Protein AF-A0A0W8CPW4-F1 (afdb_monomer)

Solvent-accessible surface area (backbone atoms only — not comparable to full-atom values): 7654 Å² total; per-residue (Å²): 129,85,52,59,14,71,51,62,47,99,82,75,42,67,38,87,47,60,33,45,98,87,41,24,20,80,67,56,42,50,51,52,50,50,52,50,52,52,53,54,49,51,53,49,52,54,53,50,49,53,51,51,55,52,50,52,55,51,48,56,54,50,49,52,45,52,53,50,53,50,53,52,55,52,48,33,73,72,64,39,82,92,58,60,66,65,63,43,70,70,31,76,94,40,40,70,63,50,18,62,74,58,74,34,60,59,75,55,35,52,53,50,52,53,50,50,50,51,53,42,40,53,70,77,33,67,76,62,58,72,72,71,78,119

Mean predicted aligned error: 9.43 Å

Structure (mmCIF, N/CA/C/O backbone):
data_AF-A0A0W8CPW4-F1
#
_entry.id   AF-A0A0W8CPW4-F1
#
loop_
_atom_site.group_PDB
_atom_site.id
_atom_site.type_symbol
_atom_site.label_atom_id
_atom_site.label_alt_id
_atom_site.label_comp_id
_atom_site.label_asym_id
_atom_site.label_entity_id
_atom_site.label_seq_id
_atom_site.pdbx_PDB_ins_code
_atom_site.Cartn_x
_atom_site.Cartn_y
_atom_site.Cartn_z
_atom_site.occupancy
_atom_site.B_iso_or_equiv
_atom_site.auth_seq_id
_atom_site.auth_comp_id
_atom_site.auth_asym_id
_atom_site.auth_atom_id
_atom_site.pdbx_PDB_model_num
ATOM 1 N N . MET A 1 1 ? 36.136 -9.390 -52.234 1.00 58.03 1 MET A N 1
ATOM 2 C CA . MET A 1 1 ? 36.162 -7.963 -51.848 1.00 58.03 1 MET A CA 1
ATOM 3 C C . MET A 1 1 ? 35.695 -7.853 -50.403 1.00 58.03 1 MET A C 1
ATOM 5 O O . MET A 1 1 ? 34.614 -8.365 -50.127 1.00 58.03 1 MET A O 1
ATOM 9 N N . PRO A 1 2 ? 36.483 -7.287 -49.473 1.00 68.62 2 PRO A N 1
ATOM 10 C CA . PRO A 1 2 ? 36.013 -7.019 -48.114 1.00 68.62 2 PRO A CA 1
ATOM 11 C C . PRO A 1 2 ? 34.809 -6.070 -48.160 1.00 68.62 2 PRO A C 1
ATOM 13 O O . PRO A 1 2 ? 34.847 -5.071 -48.873 1.00 68.62 2 PRO A O 1
ATOM 16 N N . SER A 1 3 ? 33.739 -6.376 -47.427 1.00 82.38 3 SER A N 1
ATOM 17 C CA . SER A 1 3 ? 32.588 -5.475 -47.305 1.00 82.38 3 SER A CA 1
ATOM 18 C C . SER A 1 3 ? 32.970 -4.217 -46.520 1.00 82.38 3 SER A C 1
ATOM 20 O O . SER A 1 3 ? 33.707 -4.314 -45.538 1.00 82.38 3 SER A O 1
ATOM 22 N N . LEU A 1 4 ? 32.455 -3.055 -46.923 1.00 88.31 4 LEU A N 1
ATOM 23 C CA . LEU A 1 4 ? 32.646 -1.785 -46.213 1.00 88.31 4 LEU A CA 1
ATOM 24 C C . LEU A 1 4 ? 31.727 -1.680 -44.989 1.00 88.31 4 LEU A C 1
ATOM 26 O O . LEU A 1 4 ? 30.649 -2.278 -44.943 1.00 88.31 4 LEU A O 1
ATOM 30 N N . CYS A 1 5 ? 32.173 -0.930 -43.983 1.00 89.94 5 CYS A N 1
ATOM 31 C CA . CYS A 1 5 ? 31.422 -0.664 -42.760 1.00 89.94 5 CYS A CA 1
ATOM 32 C C . CYS A 1 5 ? 30.107 0.083 -43.048 1.00 89.94 5 CYS A C 1
ATOM 34 O O . CYS A 1 5 ? 30.106 1.116 -43.707 1.00 89.94 5 CYS A O 1
ATOM 36 N N . ARG A 1 6 ? 28.993 -0.391 -42.472 1.00 89.31 6 ARG A N 1
ATOM 37 C CA . ARG A 1 6 ? 27.641 0.170 -42.678 1.00 89.31 6 ARG A CA 1
ATOM 38 C C . ARG A 1 6 ? 27.378 1.516 -41.993 1.00 89.31 6 ARG A C 1
ATOM 40 O O . ARG A 1 6 ? 26.347 2.125 -42.250 1.00 89.31 6 ARG A O 1
ATOM 47 N N . ALA A 1 7 ? 28.252 1.959 -41.091 1.00 87.50 7 ALA A N 1
ATOM 48 C CA . ALA A 1 7 ? 28.072 3.231 -40.394 1.00 87.50 7 ALA A CA 1
ATOM 49 C C . ALA A 1 7 ? 28.245 4.428 -41.340 1.00 87.50 7 ALA A C 1
ATOM 51 O O . ALA A 1 7 ? 29.232 4.509 -42.075 1.00 87.50 7 ALA A O 1
ATOM 52 N N . THR A 1 8 ? 27.317 5.376 -41.259 1.00 85.62 8 THR A N 1
ATOM 53 C CA . THR A 1 8 ? 27.418 6.703 -41.869 1.00 85.62 8 THR A CA 1
ATOM 54 C C . THR A 1 8 ? 28.109 7.668 -40.913 1.00 85.62 8 THR A C 1
ATOM 56 O O . THR A 1 8 ? 27.840 7.684 -39.711 1.00 85.62 8 THR A O 1
ATOM 59 N N . THR A 1 9 ? 29.038 8.459 -41.441 1.00 77.50 9 THR A N 1
ATOM 60 C CA . THR A 1 9 ? 29.688 9.534 -40.687 1.00 77.50 9 THR A CA 1
ATOM 61 C C . THR A 1 9 ? 28.775 10.764 -40.619 1.00 77.50 9 THR A C 1
ATOM 63 O O . THR A 1 9 ? 27.730 10.809 -41.260 1.00 77.50 9 THR A O 1
ATOM 66 N N . ARG A 1 10 ? 29.175 11.795 -39.863 1.00 73.88 10 ARG A N 1
ATOM 67 C CA . ARG A 1 10 ? 28.406 13.047 -39.717 1.00 73.88 10 ARG A CA 1
ATOM 68 C C . ARG A 1 10 ? 28.142 13.797 -41.030 1.00 73.88 10 ARG A C 1
ATOM 70 O O . ARG A 1 10 ? 27.260 14.642 -41.047 1.00 73.88 10 ARG A O 1
ATOM 77 N N . ASN A 1 11 ? 28.891 13.495 -42.089 1.00 82.12 11 ASN A N 1
ATOM 78 C CA . ASN A 1 11 ? 28.730 14.105 -43.410 1.00 82.12 11 ASN A CA 1
ATOM 79 C C . ASN A 1 11 ? 27.913 13.209 -44.363 1.00 82.12 11 ASN A C 1
ATOM 81 O O . ASN A 1 11 ? 28.087 13.304 -45.574 1.00 82.12 11 ASN A O 1
ATOM 85 N N . ASP A 1 12 ? 27.124 12.270 -43.827 1.00 78.88 12 ASP A N 1
ATOM 86 C CA . ASP A 1 12 ? 26.341 11.271 -44.573 1.00 78.88 12 ASP A CA 1
ATOM 87 C C . ASP A 1 12 ? 27.161 10.379 -45.523 1.00 78.88 12 ASP A C 1
ATOM 89 O O . ASP A 1 12 ? 26.627 9.661 -46.368 1.00 78.88 12 ASP A O 1
ATOM 93 N N . THR A 1 13 ? 28.483 10.347 -45.350 1.00 83.25 13 THR A N 1
ATOM 94 C CA . THR A 1 13 ? 29.370 9.458 -46.100 1.00 83.25 13 THR A CA 1
ATOM 95 C C . THR A 1 13 ? 29.518 8.117 -45.394 1.00 83.25 13 THR A C 1
ATOM 97 O O . THR A 1 13 ? 29.639 8.042 -44.169 1.00 83.25 13 THR A O 1
ATOM 100 N N . THR A 1 14 ? 29.519 7.031 -46.169 1.00 83.31 14 THR A N 1
ATOM 101 C CA . THR A 1 14 ? 29.741 5.678 -45.639 1.00 83.31 14 THR A CA 1
ATOM 102 C C . THR A 1 14 ? 31.178 5.536 -45.139 1.00 83.31 14 THR A C 1
ATOM 104 O O . THR A 1 14 ? 32.120 6.004 -45.777 1.00 83.31 14 THR A O 1
ATOM 107 N N . CYS A 1 15 ? 31.358 4.885 -43.991 1.00 86.94 15 CYS A N 1
ATOM 108 C CA . CYS A 1 15 ? 32.676 4.628 -43.427 1.00 86.94 15 CYS A CA 1
ATOM 109 C C . CYS A 1 15 ? 33.540 3.791 -44.387 1.00 86.94 15 CYS A C 1
ATOM 111 O O . CYS A 1 15 ? 33.150 2.707 -44.816 1.00 86.94 15 CYS A O 1
ATOM 113 N N . SER A 1 16 ? 34.753 4.270 -44.667 1.00 87.56 16 SER A N 1
ATOM 114 C CA . SER A 1 16 ? 35.711 3.623 -45.572 1.00 87.56 16 SER A CA 1
ATOM 115 C C . SER A 1 16 ? 36.429 2.406 -44.972 1.00 87.56 16 SER A C 1
ATOM 117 O O . SER A 1 16 ? 37.127 1.693 -45.690 1.00 87.56 16 SER A O 1
ATOM 119 N N . ASN A 1 17 ? 36.270 2.141 -43.670 1.00 87.81 17 ASN A N 1
ATOM 120 C CA . ASN A 1 17 ? 36.916 1.006 -43.011 1.00 87.81 17 ASN A CA 1
ATOM 121 C C . ASN A 1 17 ? 36.284 -0.329 -43.429 1.00 87.81 17 ASN A C 1
ATOM 123 O O . ASN A 1 17 ? 35.072 -0.426 -43.647 1.00 87.81 17 ASN A O 1
ATOM 127 N N . SER A 1 18 ? 37.099 -1.386 -43.447 1.00 90.19 18 SER A N 1
ATOM 128 C CA . SER A 1 18 ? 36.625 -2.752 -43.665 1.00 90.19 18 SER A CA 1
ATOM 129 C C . SER A 1 18 ? 35.686 -3.197 -42.538 1.00 90.19 18 SER A C 1
ATOM 131 O O . SER A 1 18 ? 35.897 -2.910 -41.355 1.00 90.19 18 SER A O 1
ATOM 133 N N . ALA A 1 19 ? 34.611 -3.883 -42.914 1.00 89.81 19 ALA A N 1
ATOM 134 C CA . ALA A 1 19 ? 33.637 -4.410 -41.975 1.00 89.81 19 ALA A CA 1
ATOM 135 C C . ALA A 1 19 ? 34.092 -5.748 -41.389 1.00 89.81 19 ALA A C 1
ATOM 137 O O . ALA A 1 19 ? 34.648 -6.606 -42.078 1.00 89.81 19 ALA A O 1
ATOM 138 N N . LEU A 1 20 ? 33.765 -5.944 -40.117 1.00 89.38 20 LEU A N 1
ATOM 139 C CA . LEU A 1 20 ? 33.747 -7.246 -39.468 1.00 89.38 20 LEU A CA 1
ATOM 140 C C . LEU A 1 20 ? 32.499 -8.033 -39.908 1.00 89.38 20 LEU A C 1
ATOM 142 O O . LEU A 1 20 ? 31.616 -7.509 -40.591 1.00 89.38 20 LEU A O 1
ATOM 146 N N . LYS A 1 21 ? 32.365 -9.282 -39.440 1.00 87.06 21 LYS A N 1
ATOM 147 C CA . LYS A 1 21 ? 31.157 -10.105 -39.664 1.00 87.06 21 LYS A CA 1
ATOM 148 C C . LYS A 1 21 ? 29.861 -9.439 -39.176 1.00 87.06 21 LYS A C 1
ATOM 150 O O . LYS A 1 21 ? 28.795 -9.759 -39.686 1.00 87.06 21 LYS A O 1
ATOM 155 N N . SER A 1 22 ? 29.945 -8.515 -38.217 1.00 85.25 22 SER A N 1
ATOM 156 C CA . SER A 1 22 ? 28.808 -7.725 -37.727 1.00 85.25 22 SER A CA 1
ATOM 157 C C . SER A 1 22 ? 28.323 -6.652 -38.710 1.00 85.25 22 SER A C 1
ATOM 159 O O . SER A 1 22 ? 27.274 -6.053 -38.487 1.00 85.25 22 SER A O 1
ATOM 161 N N . GLY A 1 23 ? 29.058 -6.393 -39.799 1.00 87.38 23 GLY A N 1
ATOM 162 C CA . GLY A 1 23 ? 28.750 -5.337 -40.768 1.00 87.38 23 GLY A CA 1
ATOM 163 C C . GLY A 1 23 ? 29.295 -3.953 -40.391 1.00 87.38 23 GLY A C 1
ATOM 164 O O . GLY A 1 23 ? 29.113 -3.006 -41.155 1.00 87.38 23 GLY A O 1
ATOM 165 N N . TYR A 1 24 ? 30.001 -3.830 -39.264 1.00 89.94 24 TYR A N 1
ATOM 166 C CA . TYR A 1 24 ? 30.650 -2.598 -38.802 1.00 89.94 24 TYR A CA 1
ATOM 167 C C . TYR A 1 24 ? 32.167 -2.788 -38.669 1.00 89.94 24 TYR A C 1
ATOM 169 O O . TYR A 1 24 ? 32.642 -3.907 -38.479 1.00 89.94 24 TYR A O 1
ATOM 177 N N . CYS A 1 25 ? 32.950 -1.711 -38.782 1.00 92.12 25 CYS A N 1
ATOM 178 C CA . CYS A 1 25 ? 34.377 -1.750 -38.443 1.00 92.12 25 CYS A CA 1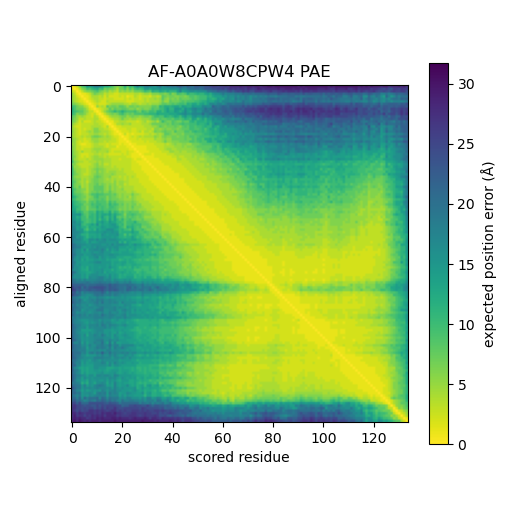
ATOM 179 C C . CYS A 1 25 ? 34.564 -1.808 -36.920 1.00 92.12 25 CYS A C 1
ATOM 181 O O . CYS A 1 25 ? 33.630 -1.535 -36.173 1.00 92.12 25 CYS A O 1
ATOM 183 N N . HIS A 1 26 ? 35.772 -2.107 -36.443 1.00 88.06 26 HIS A N 1
ATOM 184 C CA . HIS A 1 26 ? 36.044 -2.284 -35.009 1.00 88.06 26 HIS A CA 1
ATOM 185 C C . HIS A 1 26 ? 35.566 -1.111 -34.123 1.00 88.06 26 HIS A C 1
ATOM 187 O O . HIS A 1 26 ? 35.059 -1.330 -33.024 1.00 88.06 26 HIS A O 1
ATOM 193 N N . TYR A 1 27 ? 35.692 0.132 -34.598 1.00 88.12 27 TYR A N 1
ATOM 194 C CA . TYR A 1 27 ? 35.244 1.320 -33.861 1.00 88.12 27 TYR A CA 1
ATOM 195 C C . TYR A 1 27 ? 33.715 1.426 -33.810 1.00 88.12 27 TYR A C 1
ATOM 197 O O . TYR A 1 27 ? 33.137 1.501 -32.730 1.00 88.12 27 TYR A O 1
ATOM 205 N N . HIS A 1 28 ? 33.048 1.337 -34.962 1.00 90.25 28 HIS A N 1
ATOM 206 C CA . HIS A 1 28 ? 31.591 1.451 -35.027 1.00 90.25 28 HIS A CA 1
ATOM 207 C C . HIS A 1 28 ? 30.862 0.227 -34.457 1.00 90.25 28 HIS A C 1
ATOM 209 O O . HIS A 1 28 ? 29.754 0.358 -33.953 1.00 90.25 28 HIS A O 1
ATOM 215 N N . ASP A 1 29 ? 31.486 -0.953 -34.477 1.00 89.69 29 ASP A N 1
ATOM 216 C CA . ASP A 1 29 ? 30.974 -2.151 -33.805 1.00 89.69 29 ASP A CA 1
ATOM 217 C C . ASP A 1 29 ? 30.949 -1.956 -32.283 1.00 89.69 29 ASP A C 1
ATOM 219 O O . ASP A 1 29 ? 29.969 -2.302 -31.621 1.00 89.69 29 ASP A O 1
ATOM 223 N N . LYS A 1 30 ? 32.000 -1.337 -31.725 1.00 90.25 30 LYS A N 1
ATOM 224 C CA . LYS A 1 30 ? 32.040 -0.949 -30.311 1.00 90.25 30 LYS A CA 1
ATOM 225 C C . LYS A 1 30 ? 30.955 0.079 -29.994 1.00 90.25 30 LYS A C 1
ATOM 227 O O . LYS A 1 30 ? 30.256 -0.088 -28.996 1.00 90.25 30 LYS A O 1
ATOM 232 N N . ASP A 1 31 ? 30.789 1.102 -30.827 1.00 89.25 31 ASP A N 1
ATOM 233 C CA . ASP A 1 31 ? 29.776 2.141 -30.611 1.00 89.25 31 ASP A CA 1
ATOM 234 C C . ASP A 1 31 ? 28.351 1.579 -30.677 1.00 89.25 31 ASP A C 1
ATOM 236 O O . ASP A 1 31 ? 27.528 1.881 -29.809 1.00 89.25 31 ASP A O 1
ATOM 240 N N . GLU A 1 32 ? 28.065 0.701 -31.642 1.00 88.50 32 GLU A N 1
ATOM 241 C CA . GLU A 1 32 ? 26.751 0.068 -31.775 1.00 88.50 32 GLU A CA 1
ATOM 242 C C . GLU A 1 32 ? 26.465 -0.873 -30.597 1.00 88.50 32 GLU A C 1
ATOM 244 O O . GLU A 1 32 ? 25.362 -0.869 -30.045 1.00 88.50 32 GLU A O 1
ATOM 249 N N . LYS A 1 33 ? 27.479 -1.604 -30.115 1.00 91.69 33 LYS A N 1
ATOM 250 C CA . LYS A 1 33 ? 27.378 -2.383 -28.872 1.00 91.69 33 LYS A CA 1
ATOM 251 C C . LYS A 1 33 ? 27.090 -1.493 -27.669 1.00 91.69 33 LYS A C 1
ATOM 253 O O . LYS A 1 33 ? 26.188 -1.802 -26.897 1.00 91.69 33 LYS A O 1
ATOM 258 N N . VAL A 1 34 ? 27.803 -0.378 -27.506 1.00 93.44 34 VAL A N 1
ATOM 259 C CA . VAL A 1 34 ? 27.560 0.576 -26.408 1.00 93.44 34 VAL A CA 1
ATOM 260 C C . VAL A 1 34 ? 26.146 1.149 -26.487 1.00 93.44 34 VAL A C 1
ATOM 262 O O . VAL A 1 34 ? 25.467 1.246 -25.465 1.00 93.44 34 VAL A O 1
ATOM 265 N N . LYS A 1 35 ? 25.670 1.502 -27.683 1.00 92.69 35 LYS A N 1
ATOM 266 C CA . LYS A 1 35 ? 24.304 1.988 -27.911 1.00 92.69 35 LYS A CA 1
ATOM 267 C C . LYS A 1 35 ? 23.262 0.935 -27.534 1.00 92.69 35 LYS A C 1
ATOM 269 O O . LYS A 1 35 ? 22.291 1.260 -26.850 1.00 92.69 35 LYS A O 1
ATOM 274 N N . MET A 1 36 ? 23.489 -0.320 -27.919 1.00 94.31 36 MET A N 1
ATOM 275 C CA . MET A 1 36 ? 22.646 -1.451 -27.537 1.00 94.31 36 MET A CA 1
ATOM 276 C C . MET A 1 36 ? 22.631 -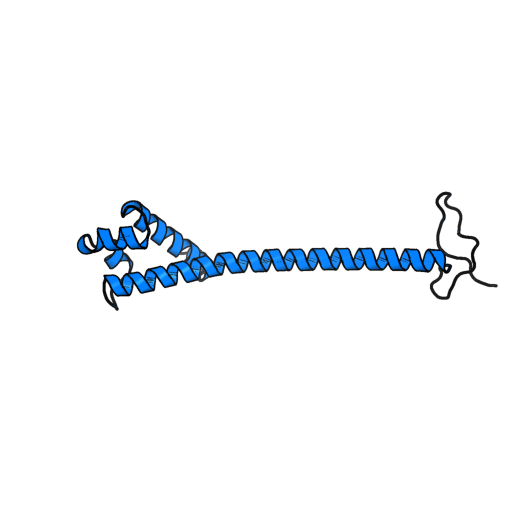1.642 -26.015 1.00 94.31 36 MET A C 1
ATOM 278 O O . MET A 1 36 ? 21.554 -1.646 -25.421 1.00 94.31 36 MET A O 1
ATOM 282 N N . TYR A 1 37 ? 23.796 -1.677 -25.359 1.00 95.62 37 TYR A N 1
ATOM 283 C CA . TYR A 1 37 ? 23.880 -1.804 -23.901 1.00 95.62 37 TYR A CA 1
ATOM 284 C C . TYR A 1 37 ? 23.177 -0.661 -23.170 1.00 95.62 37 TYR A C 1
ATOM 286 O O . TYR A 1 37 ? 22.443 -0.913 -22.220 1.00 95.62 37 TYR A O 1
ATOM 294 N N . LYS A 1 38 ? 23.340 0.588 -23.625 1.00 96.06 38 LYS A N 1
ATOM 295 C CA . LYS A 1 38 ? 22.620 1.738 -23.059 1.00 96.06 38 LYS A CA 1
ATOM 296 C C . LYS A 1 38 ? 21.107 1.564 -23.175 1.00 96.06 38 LYS A C 1
ATOM 298 O O . LYS A 1 38 ? 20.402 1.805 -22.202 1.00 96.06 38 LYS A O 1
ATOM 303 N N . LYS A 1 39 ? 20.612 1.111 -24.331 1.00 96.19 39 LYS A N 1
ATOM 304 C CA . LYS A 1 39 ? 19.182 0.857 -24.551 1.00 96.19 39 LYS A CA 1
ATOM 305 C C . LYS A 1 39 ? 18.643 -0.213 -23.601 1.00 96.19 39 LYS A C 1
ATOM 307 O O . LYS A 1 39 ? 17.593 -0.011 -22.995 1.00 96.19 39 LYS A O 1
ATOM 312 N N . GLU A 1 40 ? 19.349 -1.331 -23.457 1.00 95.56 40 GLU A N 1
ATOM 313 C CA . GLU A 1 40 ? 18.929 -2.401 -22.545 1.00 95.56 40 GLU A CA 1
ATOM 314 C C . GLU A 1 40 ? 19.022 -1.971 -21.073 1.00 95.56 40 GLU A C 1
ATOM 316 O O . GLU A 1 40 ? 18.111 -2.253 -20.295 1.00 95.56 40 GLU A O 1
ATOM 321 N N . LEU A 1 41 ? 20.046 -1.196 -20.701 1.00 96.94 41 LEU A N 1
ATOM 322 C CA . LEU A 1 41 ? 20.167 -0.620 -19.361 1.00 96.94 41 LEU A CA 1
ATOM 323 C C . LEU A 1 41 ? 19.010 0.341 -19.048 1.00 96.94 41 LEU A C 1
ATOM 325 O O . LEU A 1 41 ? 18.442 0.283 -17.960 1.00 96.94 41 LEU A O 1
ATOM 329 N N . SER A 1 42 ? 18.604 1.183 -20.004 1.00 96.06 42 SER A N 1
ATOM 330 C CA . SER A 1 42 ? 17.441 2.063 -19.840 1.00 96.06 42 SER A CA 1
ATOM 331 C C . SER A 1 42 ? 16.153 1.275 -19.586 1.00 96.06 42 SER A C 1
ATOM 333 O O . SER A 1 42 ? 15.415 1.610 -18.661 1.00 96.06 42 SER A O 1
ATOM 335 N N . LYS A 1 43 ? 15.910 0.192 -20.337 1.00 96.44 43 LYS A N 1
ATOM 336 C CA . LYS A 1 43 ? 14.752 -0.692 -20.102 1.00 96.44 43 LYS A CA 1
ATOM 337 C C . LYS A 1 43 ? 14.808 -1.358 -18.728 1.00 96.44 43 LYS A C 1
ATOM 339 O O . LYS A 1 43 ? 13.786 -1.478 -18.055 1.00 96.44 43 LYS A O 1
ATOM 344 N N . MET A 1 44 ? 15.994 -1.803 -18.308 1.00 96.38 44 MET A N 1
ATOM 345 C CA . MET A 1 44 ? 16.204 -2.388 -16.982 1.00 96.38 44 MET A CA 1
ATOM 346 C C . MET A 1 44 ? 15.890 -1.382 -15.874 1.00 96.38 44 MET A C 1
ATOM 348 O O . MET A 1 44 ? 15.157 -1.724 -14.951 1.00 96.38 44 MET A O 1
ATOM 352 N N . HIS A 1 45 ? 16.365 -0.139 -15.985 1.00 96.38 45 HIS A N 1
ATOM 353 C CA . HIS A 1 45 ? 16.049 0.918 -15.022 1.00 96.38 45 HIS A CA 1
ATOM 354 C C . HIS A 1 45 ? 14.553 1.224 -14.951 1.00 96.38 45 HIS A C 1
ATOM 356 O O . HIS A 1 45 ? 14.014 1.367 -13.856 1.00 96.38 45 HIS A O 1
ATOM 362 N N . GLU A 1 46 ? 13.866 1.293 -16.090 1.00 96.44 46 GLU A N 1
ATOM 363 C CA . GLU A 1 46 ? 12.418 1.512 -16.121 1.00 96.44 46 GLU A CA 1
ATOM 364 C C . GLU A 1 46 ? 11.657 0.360 -15.451 1.00 96.44 46 GLU A C 1
ATOM 366 O O . GLU A 1 46 ? 10.767 0.587 -14.630 1.00 96.44 46 GLU A O 1
ATOM 371 N N . ARG A 1 47 ? 12.062 -0.886 -15.724 1.00 95.75 47 ARG A N 1
ATOM 372 C CA . ARG A 1 47 ? 11.502 -2.070 -15.065 1.00 95.75 47 ARG A CA 1
ATOM 373 C C . ARG A 1 47 ? 11.731 -2.038 -13.552 1.00 95.75 47 ARG A C 1
ATOM 375 O O . ARG A 1 47 ? 10.795 -2.303 -12.804 1.00 95.75 47 ARG A O 1
ATOM 382 N N . VAL A 1 48 ? 12.945 -1.718 -13.104 1.00 96.56 48 VAL A N 1
ATOM 383 C CA . VAL A 1 48 ? 13.271 -1.614 -11.672 1.00 96.56 48 VAL A CA 1
ATOM 384 C C . VAL A 1 48 ? 12.433 -0.524 -11.009 1.00 96.56 48 VAL A C 1
ATOM 386 O O . VAL A 1 48 ? 11.826 -0.788 -9.977 1.00 96.56 48 VAL A O 1
ATOM 389 N N . ARG A 1 49 ? 12.319 0.658 -11.627 1.00 96.06 49 ARG A N 1
ATOM 390 C CA . ARG A 1 49 ? 11.475 1.750 -11.121 1.00 96.06 49 ARG A CA 1
ATOM 391 C C . ARG A 1 49 ? 10.028 1.296 -10.938 1.00 96.06 49 ARG A C 1
ATOM 393 O O . ARG A 1 49 ? 9.478 1.460 -9.860 1.00 96.06 49 ARG A O 1
ATOM 400 N N . ARG A 1 50 ? 9.456 0.626 -11.942 1.00 95.81 50 ARG A N 1
ATOM 401 C CA . ARG A 1 50 ? 8.091 0.092 -11.859 1.00 95.81 50 ARG A CA 1
ATOM 402 C C . ARG A 1 50 ? 7.908 -0.872 -10.686 1.00 95.81 50 ARG A C 1
ATOM 404 O O . ARG A 1 50 ? 6.886 -0.821 -10.012 1.00 95.81 50 ARG A O 1
ATOM 411 N N . TYR A 1 51 ? 8.867 -1.766 -10.451 1.00 95.31 51 TYR A N 1
ATOM 412 C CA . TYR A 1 51 ? 8.787 -2.692 -9.319 1.00 95.31 51 TYR A CA 1
ATOM 413 C C . TYR A 1 51 ? 8.940 -1.991 -7.970 1.00 95.31 51 TYR A C 1
ATOM 415 O O . TYR A 1 51 ? 8.270 -2.389 -7.022 1.00 95.31 51 TYR A O 1
ATOM 423 N N . ILE A 1 52 ? 9.762 -0.942 -7.889 1.00 95.88 52 ILE A N 1
ATOM 424 C CA . ILE A 1 52 ? 9.858 -0.097 -6.693 1.00 95.88 52 ILE A CA 1
ATOM 425 C C . ILE A 1 52 ? 8.508 0.567 -6.411 1.00 95.88 52 ILE A C 1
ATOM 427 O O . ILE A 1 52 ? 8.019 0.475 -5.290 1.00 95.88 52 ILE A O 1
ATOM 431 N N . ASP A 1 53 ? 7.869 1.154 -7.424 1.00 94.94 53 ASP A N 1
ATOM 432 C CA . ASP A 1 53 ? 6.566 1.809 -7.265 1.00 94.94 53 ASP A CA 1
ATOM 433 C C . ASP A 1 53 ? 5.495 0.821 -6.775 1.00 94.94 53 ASP A C 1
ATOM 435 O O . ASP A 1 53 ? 4.759 1.114 -5.835 1.00 94.94 53 ASP A O 1
ATOM 439 N N . ILE A 1 54 ? 5.455 -0.387 -7.354 1.00 94.38 54 ILE A N 1
ATOM 440 C CA . ILE A 1 54 ? 4.552 -1.464 -6.915 1.00 94.38 54 ILE A CA 1
ATOM 441 C C . ILE A 1 54 ? 4.859 -1.888 -5.473 1.00 94.38 54 ILE A C 1
ATOM 443 O O . ILE A 1 54 ? 3.942 -2.085 -4.681 1.00 94.38 54 ILE A O 1
ATOM 447 N N . SER A 1 55 ? 6.136 -2.049 -5.122 1.00 93.38 55 SER A N 1
ATOM 448 C CA . SER A 1 55 ? 6.533 -2.463 -3.774 1.00 93.38 55 SER A CA 1
ATOM 449 C C . SER A 1 55 ? 6.158 -1.416 -2.728 1.00 93.38 55 SER A C 1
ATOM 451 O O . SER A 1 55 ? 5.686 -1.781 -1.654 1.00 93.38 55 SER A O 1
ATOM 453 N N . ASN A 1 56 ? 6.340 -0.133 -3.038 1.00 93.75 56 ASN A N 1
ATOM 454 C CA . ASN A 1 56 ? 5.970 0.967 -2.151 1.00 93.75 56 ASN A CA 1
ATOM 455 C C . ASN A 1 56 ? 4.450 1.036 -1.961 1.00 93.75 56 ASN A C 1
ATOM 457 O O . ASN A 1 56 ? 3.981 1.135 -0.831 1.00 93.75 56 ASN A O 1
ATOM 461 N N . ASP A 1 57 ? 3.676 0.900 -3.042 1.00 92.06 57 ASP A N 1
ATOM 462 C CA . ASP A 1 57 ? 2.212 0.823 -2.970 1.00 92.06 57 ASP A CA 1
ATOM 463 C C . ASP A 1 57 ? 1.743 -0.356 -2.097 1.00 92.06 57 ASP A C 1
ATOM 465 O O . ASP A 1 57 ? 0.883 -0.194 -1.232 1.00 92.06 57 ASP A O 1
ATOM 469 N N . MET A 1 58 ? 2.345 -1.538 -2.254 1.00 91.06 58 MET A N 1
ATOM 470 C CA . MET A 1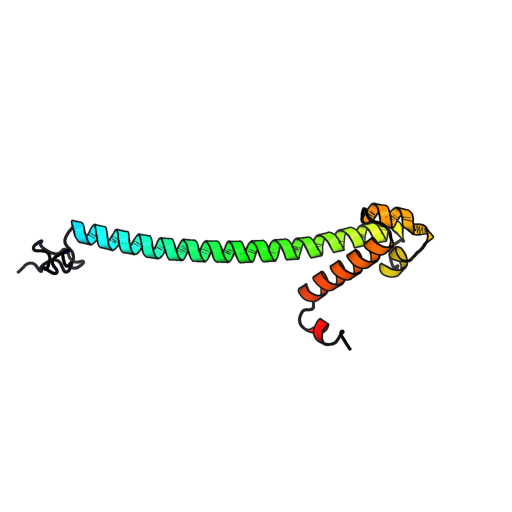 58 ? 2.027 -2.699 -1.413 1.00 91.06 58 MET A CA 1
ATOM 471 C C . MET A 1 58 ? 2.422 -2.492 0.052 1.00 91.06 58 MET A C 1
ATOM 473 O O . MET A 1 58 ? 1.692 -2.922 0.946 1.00 91.06 58 MET A O 1
ATOM 477 N N . PHE A 1 59 ? 3.550 -1.831 0.312 1.00 92.06 59 PHE A N 1
ATOM 478 C CA . PHE A 1 59 ? 4.004 -1.530 1.665 1.00 92.06 59 PHE A CA 1
ATOM 479 C C . PHE A 1 59 ? 3.030 -0.604 2.404 1.00 92.06 59 PHE A C 1
ATOM 481 O O . PHE A 1 59 ? 2.629 -0.919 3.524 1.00 92.06 59 PHE A O 1
ATOM 488 N N . GLU A 1 60 ? 2.578 0.480 1.770 1.00 89.31 60 GLU A N 1
ATOM 489 C CA . GLU A 1 60 ? 1.593 1.387 2.377 1.00 89.31 60 GLU A CA 1
ATOM 490 C C . GLU A 1 60 ? 0.264 0.673 2.669 1.00 89.31 60 GLU A C 1
ATOM 492 O O . GLU A 1 60 ? -0.325 0.841 3.737 1.00 89.31 60 GLU A O 1
ATOM 497 N N . LYS A 1 61 ? -0.174 -0.220 1.773 1.00 88.62 61 LYS A N 1
ATOM 498 C CA . LYS A 1 61 ? -1.370 -1.052 1.989 1.00 88.62 61 LYS A CA 1
ATOM 499 C C . LYS A 1 61 ? -1.218 -2.010 3.169 1.00 88.62 61 LYS A C 1
ATOM 501 O O . LYS A 1 61 ? -2.160 -2.197 3.938 1.00 88.62 61 LYS A O 1
ATOM 506 N N . LEU A 1 62 ? -0.047 -2.630 3.319 1.00 90.62 62 LEU A N 1
ATOM 507 C CA . LEU A 1 62 ? 0.242 -3.517 4.448 1.00 90.62 62 LEU A CA 1
ATOM 508 C C . LEU A 1 62 ? 0.265 -2.755 5.771 1.00 90.62 62 LEU A C 1
ATOM 510 O O . LEU A 1 62 ? -0.279 -3.247 6.757 1.00 90.62 62 LEU A O 1
ATOM 514 N N . LYS A 1 63 ? 0.842 -1.552 5.780 1.00 90.25 63 LYS A N 1
ATOM 515 C CA . LYS A 1 63 ? 0.875 -0.676 6.951 1.00 90.25 63 LYS A CA 1
ATOM 516 C C . LYS A 1 63 ? -0.534 -0.361 7.459 1.00 90.25 63 LYS A C 1
ATOM 518 O O . LYS A 1 63 ? -0.779 -0.502 8.654 1.00 90.25 63 LYS A O 1
ATOM 523 N N . ASP A 1 64 ? -1.469 -0.027 6.568 1.00 87.38 64 ASP A N 1
ATOM 524 C CA . ASP A 1 64 ? -2.875 0.213 6.929 1.00 87.38 64 ASP A CA 1
ATOM 525 C C . ASP A 1 64 ? -3.530 -1.007 7.600 1.00 87.38 64 ASP A C 1
ATOM 527 O O . ASP A 1 64 ? -4.223 -0.879 8.613 1.00 87.38 64 ASP A O 1
ATOM 531 N N . ILE A 1 65 ? -3.294 -2.207 7.057 1.00 89.31 65 ILE A N 1
ATOM 532 C CA . ILE A 1 65 ? -3.832 -3.458 7.613 1.00 89.31 65 ILE A CA 1
ATOM 533 C C . ILE A 1 65 ? -3.227 -3.731 8.994 1.00 89.31 65 ILE A C 1
ATOM 535 O O . ILE A 1 65 ? -3.964 -3.972 9.949 1.00 89.31 65 ILE A O 1
ATOM 539 N N . GLN A 1 66 ? -1.900 -3.645 9.112 1.00 91.56 66 GLN A N 1
ATOM 540 C CA . GLN A 1 66 ? -1.180 -3.900 10.360 1.00 91.56 66 GLN A CA 1
ATOM 541 C C . GLN A 1 66 ? -1.580 -2.925 11.467 1.00 91.56 66 GLN A C 1
ATOM 543 O O . GLN A 1 66 ? -1.768 -3.338 12.610 1.00 91.56 66 GLN A O 1
ATOM 548 N N . GLN A 1 67 ? -1.752 -1.643 11.138 1.00 91.88 67 GLN A N 1
ATOM 549 C CA . GLN A 1 67 ? -2.178 -0.639 12.107 1.00 91.88 67 GLN A CA 1
ATOM 550 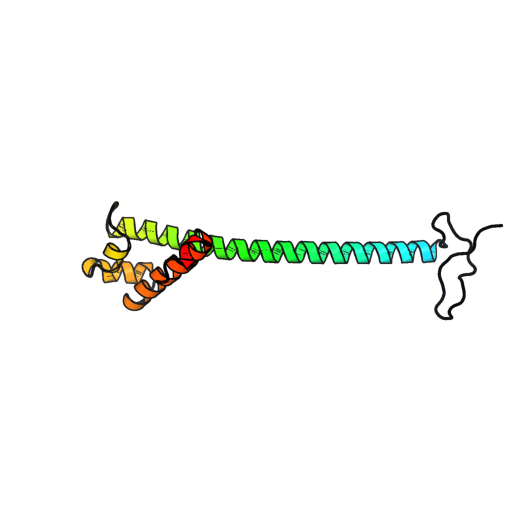C C . GLN A 1 67 ? -3.594 -0.934 12.622 1.00 91.88 67 GLN A C 1
ATOM 552 O O . GLN A 1 67 ? -3.849 -0.837 13.822 1.00 91.88 67 GLN A O 1
ATOM 557 N N . LEU A 1 68 ? -4.514 -1.344 11.743 1.00 92.50 68 LEU A N 1
ATOM 558 C CA . LEU A 1 68 ? -5.866 -1.715 12.157 1.00 92.50 68 LEU A CA 1
ATOM 559 C C . LEU A 1 68 ? -5.876 -2.987 13.017 1.00 92.50 68 LEU A C 1
ATOM 561 O O . LEU A 1 68 ? -6.622 -3.058 13.993 1.00 92.50 68 LEU A O 1
ATOM 565 N N . ASP A 1 69 ? -5.061 -3.984 12.675 1.00 92.88 69 ASP A N 1
ATOM 566 C CA . ASP A 1 69 ? -4.938 -5.216 13.459 1.00 92.88 69 ASP A CA 1
ATOM 567 C C . ASP A 1 69 ? -4.344 -4.946 14.849 1.00 92.88 69 ASP A C 1
ATOM 569 O O . ASP A 1 69 ? -4.839 -5.490 15.840 1.00 92.88 69 ASP A O 1
ATOM 573 N N . TYR A 1 70 ? -3.365 -4.040 14.946 1.00 95.25 70 TYR A N 1
ATOM 574 C CA . TYR A 1 70 ? -2.851 -3.547 16.224 1.00 95.25 70 TYR A CA 1
ATOM 575 C C . TYR A 1 70 ? -3.958 -2.900 17.066 1.00 95.25 70 TYR A C 1
ATOM 577 O O . TYR A 1 70 ? -4.190 -3.318 18.200 1.00 95.25 70 TYR A O 1
ATOM 585 N N . ILE A 1 71 ? -4.705 -1.944 16.500 1.00 94.50 71 ILE A N 1
ATOM 586 C CA . ILE A 1 71 ? -5.806 -1.274 17.210 1.00 94.50 71 ILE A CA 1
ATOM 587 C C . ILE A 1 71 ? -6.839 -2.296 17.691 1.00 94.50 71 ILE A C 1
ATOM 589 O O . ILE A 1 71 ? -7.269 -2.247 18.840 1.00 94.50 71 ILE A O 1
ATOM 593 N N . LYS A 1 72 ? -7.221 -3.265 16.853 1.00 93.69 72 LYS A N 1
ATOM 594 C CA . LYS A 1 72 ? -8.154 -4.333 17.245 1.00 93.69 72 LYS A CA 1
ATOM 595 C C . LYS A 1 72 ? -7.638 -5.158 18.421 1.00 93.69 72 LYS A C 1
ATOM 597 O O . LYS A 1 72 ? -8.426 -5.495 19.305 1.00 93.69 72 LYS A O 1
ATOM 602 N N . ALA A 1 73 ? -6.348 -5.489 18.440 1.00 95.62 73 ALA A N 1
ATOM 603 C CA . ALA A 1 73 ? -5.736 -6.212 19.549 1.00 95.62 73 ALA A CA 1
ATOM 604 C C . ALA A 1 73 ? -5.782 -5.393 20.851 1.00 95.62 73 ALA A C 1
ATOM 606 O O . ALA A 1 73 ? -6.152 -5.930 21.896 1.00 95.62 73 ALA A O 1
ATOM 607 N N . GLU A 1 74 ? -5.491 -4.093 20.791 1.00 96.56 74 GLU A N 1
ATOM 608 C CA . GLU A 1 74 ? -5.577 -3.206 21.958 1.00 96.56 74 GLU A CA 1
ATOM 609 C C . GLU A 1 74 ? -7.020 -3.019 22.444 1.00 96.56 74 GLU A C 1
ATOM 611 O O . GLU A 1 74 ? -7.292 -3.104 23.641 1.00 96.56 74 GLU A O 1
ATOM 616 N N . LEU A 1 75 ? -7.985 -2.881 21.533 1.00 95.50 75 LEU A N 1
ATOM 617 C CA . LEU A 1 75 ? -9.402 -2.812 21.897 1.00 95.50 75 LEU A CA 1
ATOM 618 C C . LEU A 1 75 ? -9.871 -4.079 22.625 1.00 95.50 75 LEU A C 1
ATOM 620 O O . LEU A 1 75 ? -10.631 -3.977 23.587 1.00 95.50 75 LEU A O 1
ATOM 624 N N . ILE A 1 76 ? -9.384 -5.264 22.236 1.00 96.19 76 ILE A N 1
ATOM 625 C CA . ILE A 1 76 ? -9.665 -6.518 22.960 1.00 96.19 76 ILE A CA 1
ATOM 626 C C . ILE A 1 76 ? -9.120 -6.458 24.389 1.00 96.19 76 ILE A C 1
ATOM 628 O O . ILE A 1 76 ? -9.813 -6.888 25.312 1.00 96.19 76 ILE A O 1
ATOM 632 N N . LYS A 1 77 ? -7.921 -5.900 24.597 1.00 95.94 77 LYS A N 1
ATOM 633 C CA . LYS A 1 77 ? -7.350 -5.723 25.943 1.00 95.94 77 LYS A CA 1
ATOM 634 C C . LYS A 1 77 ? -8.167 -4.746 26.793 1.00 95.94 77 LYS A C 1
ATOM 636 O O . LYS A 1 77 ? -8.267 -4.934 28.002 1.00 95.94 77 LYS A O 1
ATOM 641 N N . ILE A 1 78 ? -8.762 -3.725 26.176 1.00 94.56 78 ILE A N 1
ATOM 642 C CA . ILE A 1 78 ? -9.585 -2.718 26.862 1.00 94.56 78 ILE A CA 1
ATOM 643 C C . ILE A 1 78 ? -10.960 -3.282 27.243 1.00 94.56 78 ILE A C 1
ATOM 645 O O . ILE A 1 78 ? -11.353 -3.221 28.407 1.00 94.56 78 ILE A O 1
ATOM 649 N N . GLY A 1 79 ? -11.710 -3.790 26.262 1.00 91.88 79 GLY A N 1
ATOM 650 C CA . GLY A 1 79 ? -13.124 -4.137 26.428 1.00 91.88 79 GLY A CA 1
ATOM 651 C C . GLY A 1 79 ? -13.400 -5.608 26.740 1.00 91.88 79 GLY A C 1
ATOM 652 O O . GLY A 1 79 ? -14.505 -5.927 27.197 1.00 91.88 79 GLY A O 1
ATOM 653 N N . GLY A 1 80 ? -12.417 -6.483 26.520 1.00 90.56 80 GLY A N 1
ATOM 654 C CA . GLY A 1 80 ? -12.545 -7.934 26.596 1.00 90.56 80 GLY A CA 1
ATOM 655 C C . GLY A 1 80 ? -12.866 -8.581 25.245 1.00 90.56 80 GLY A C 1
ATOM 656 O O . GLY A 1 80 ? -13.403 -7.958 24.327 1.00 90.56 80 GLY A O 1
ATOM 657 N N . GLN A 1 81 ? -12.534 -9.866 25.127 1.00 90.56 81 GLN A N 1
ATOM 658 C CA . GLN A 1 81 ? -12.780 -10.657 23.922 1.00 90.56 81 GLN A CA 1
ATOM 659 C C . GLN A 1 81 ? -14.286 -10.844 23.662 1.00 90.56 81 GLN A C 1
ATOM 661 O O . GLN A 1 81 ? -15.088 -10.922 24.589 1.00 90.56 81 GLN A O 1
ATOM 666 N N . GLY A 1 82 ? -14.671 -10.922 22.384 1.00 89.00 82 GLY A N 1
ATOM 667 C CA . GLY A 1 82 ? -16.055 -11.182 21.965 1.00 89.00 82 GLY A CA 1
ATOM 668 C C . GLY A 1 82 ? -16.964 -9.950 21.918 1.00 89.00 82 GLY A C 1
ATOM 669 O O . GLY A 1 82 ? -18.096 -10.058 21.452 1.00 89.00 82 GLY A O 1
ATOM 670 N N . LYS A 1 83 ? -16.483 -8.773 22.337 1.00 90.69 83 LYS A N 1
ATOM 671 C CA . LYS A 1 83 ? -17.222 -7.518 22.164 1.00 90.69 83 LYS A CA 1
ATOM 672 C C . LYS A 1 83 ? -16.967 -6.902 20.784 1.00 90.69 83 LYS A C 1
ATOM 674 O O . LYS A 1 83 ? -15.819 -6.889 20.334 1.00 90.69 83 LYS A O 1
ATOM 679 N N . PRO A 1 84 ? -17.995 -6.343 20.119 1.00 92.25 84 PRO A N 1
ATOM 680 C CA . PRO A 1 84 ? -17.795 -5.569 18.899 1.00 92.25 84 PRO A CA 1
ATOM 681 C C . PRO A 1 84 ? -16.864 -4.379 19.154 1.00 92.25 84 PRO A C 1
ATOM 683 O O . PRO A 1 84 ? -17.100 -3.610 20.082 1.00 92.25 84 PRO A O 1
ATOM 686 N N . TYR A 1 85 ? -15.849 -4.172 18.314 1.00 92.69 85 TYR A N 1
ATOM 687 C CA . TYR A 1 85 ? -14.872 -3.088 18.499 1.00 92.69 85 TYR A CA 1
ATOM 688 C C . TYR A 1 85 ? -15.515 -1.707 18.649 1.00 92.69 85 TYR A C 1
ATOM 690 O O . TYR A 1 85 ? -15.145 -0.954 19.544 1.00 92.69 85 TYR A O 1
ATOM 698 N N . ARG A 1 86 ? -16.540 -1.416 17.840 1.00 90.81 86 ARG A N 1
ATOM 699 C CA . ARG A 1 86 ? -17.283 -0.152 17.909 1.00 90.81 86 ARG A CA 1
ATOM 700 C C . ARG A 1 86 ? -17.955 0.052 19.269 1.00 90.81 86 ARG A C 1
ATOM 702 O O . ARG A 1 86 ? -17.842 1.117 19.848 1.00 90.81 86 ARG A O 1
ATOM 709 N N . SER A 1 87 ? -18.508 -1.010 19.862 1.00 92.25 87 SER A N 1
ATOM 710 C CA . SER A 1 87 ? -19.084 -0.934 21.214 1.00 92.25 87 SER A CA 1
ATOM 711 C C . SER A 1 87 ? -18.056 -0.615 22.307 1.00 92.25 87 SER A C 1
ATOM 713 O O . SER A 1 87 ? -18.425 -0.076 23.343 1.00 92.25 87 SER A O 1
ATOM 715 N N . ILE A 1 88 ? -16.777 -0.948 22.096 1.00 93.69 88 ILE A N 1
ATOM 716 C CA . ILE A 1 88 ? -15.683 -0.628 23.026 1.00 93.69 88 ILE A CA 1
ATOM 717 C C . ILE A 1 88 ? -15.263 0.83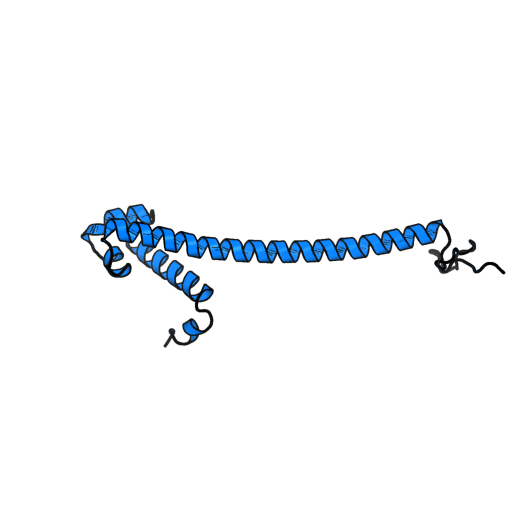6 22.849 1.00 93.69 88 ILE A C 1
ATOM 719 O O . ILE A 1 88 ? -15.080 1.537 23.838 1.00 93.69 88 ILE A O 1
ATOM 723 N N . ILE A 1 89 ? -15.146 1.289 21.598 1.00 92.69 89 ILE A N 1
ATOM 724 C CA . ILE A 1 89 ? -14.786 2.666 21.223 1.00 92.69 89 ILE A CA 1
ATOM 725 C C . ILE A 1 89 ? -15.850 3.677 21.685 1.00 92.69 89 ILE A C 1
ATOM 727 O O . ILE A 1 89 ? -15.512 4.761 22.158 1.00 92.69 89 ILE A O 1
ATOM 731 N N . ASP A 1 90 ? -17.128 3.311 21.591 1.00 92.12 90 ASP A N 1
ATOM 732 C CA . ASP A 1 90 ? -18.258 4.174 21.951 1.00 92.12 90 ASP A CA 1
ATOM 733 C C . ASP A 1 90 ? -18.537 4.189 23.465 1.00 92.12 90 ASP A C 1
ATOM 735 O O . ASP A 1 90 ? -19.298 5.025 23.953 1.00 92.12 90 ASP A O 1
ATOM 739 N N . ALA A 1 91 ? -17.955 3.258 24.229 1.00 93.38 91 ALA A N 1
ATOM 740 C CA . ALA A 1 91 ? -18.239 3.119 25.651 1.00 93.38 91 ALA A CA 1
ATOM 741 C C . ALA A 1 91 ? -17.621 4.277 26.461 1.00 93.38 91 ALA A C 1
ATOM 743 O O . ALA A 1 91 ? -16.392 4.382 26.545 1.00 93.38 91 ALA A O 1
ATOM 744 N N . PRO A 1 92 ? -18.430 5.090 27.176 1.00 93.38 92 PRO A N 1
ATOM 745 C CA . PRO A 1 92 ? -17.914 6.235 27.930 1.00 93.38 92 PRO A CA 1
ATOM 746 C C . PRO A 1 92 ? -16.894 5.849 29.008 1.00 93.38 92 PRO A C 1
ATOM 748 O O . PRO A 1 92 ? -15.962 6.600 29.283 1.00 93.38 92 PRO A O 1
ATOM 751 N N . CYS A 1 93 ? -17.030 4.654 29.592 1.00 94.94 93 CYS A N 1
ATOM 752 C CA . CYS A 1 93 ? -16.115 4.144 30.615 1.00 94.94 93 CYS A CA 1
ATOM 753 C C . CYS A 1 93 ? -14.705 3.831 30.090 1.00 94.94 93 CYS A C 1
ATOM 755 O O . CYS A 1 93 ? -13.784 3.681 30.892 1.00 94.94 93 CYS A O 1
ATOM 757 N N . PHE A 1 94 ? -14.518 3.746 28.770 1.00 95.00 94 PHE A N 1
ATOM 758 C CA . PHE A 1 94 ? -13.213 3.531 28.150 1.00 95.00 94 PHE A CA 1
ATOM 759 C C . PHE A 1 94 ? -12.635 4.780 27.493 1.00 95.00 94 PHE A C 1
ATOM 761 O O . PHE A 1 94 ? -11.506 4.702 27.017 1.00 95.00 94 PHE A O 1
ATOM 768 N N . LYS A 1 95 ? -13.340 5.922 27.523 1.00 95.19 95 LYS A N 1
ATOM 769 C CA . LYS A 1 95 ? -12.954 7.158 26.826 1.00 95.19 95 LYS A CA 1
ATOM 770 C C . LYS A 1 95 ? -11.454 7.455 26.912 1.00 95.19 95 LYS A C 1
ATOM 772 O O . LYS A 1 95 ? -10.796 7.499 25.883 1.00 95.19 95 LYS A O 1
ATOM 777 N N . GLN A 1 96 ? -10.909 7.570 28.124 1.00 95.94 96 GLN A N 1
ATOM 778 C CA . GLN A 1 96 ? -9.499 7.916 28.325 1.00 95.94 96 GLN A CA 1
ATOM 779 C C . GLN A 1 96 ? -8.539 6.899 27.680 1.00 95.94 96 GLN A C 1
ATOM 781 O O . GLN A 1 96 ? -7.582 7.286 27.023 1.00 95.94 96 GLN A O 1
ATOM 786 N N . LYS A 1 97 ? -8.826 5.595 27.792 1.00 96.31 97 LYS A N 1
ATOM 787 C CA . LYS A 1 97 ? -7.998 4.538 27.185 1.00 96.31 97 LYS A CA 1
ATOM 788 C C . LYS A 1 97 ? -8.049 4.567 25.658 1.00 96.31 97 LYS A C 1
ATOM 790 O O . LYS A 1 97 ? -7.076 4.209 25.005 1.00 96.31 97 LYS A O 1
ATOM 795 N N . ILE A 1 98 ? -9.191 4.948 25.088 1.00 96.19 98 ILE A N 1
ATOM 796 C CA . ILE A 1 98 ? -9.339 5.101 23.639 1.00 96.19 98 ILE A CA 1
ATOM 797 C C . ILE A 1 98 ? -8.591 6.348 23.164 1.00 96.19 98 ILE A C 1
ATOM 799 O O . ILE A 1 98 ? -7.882 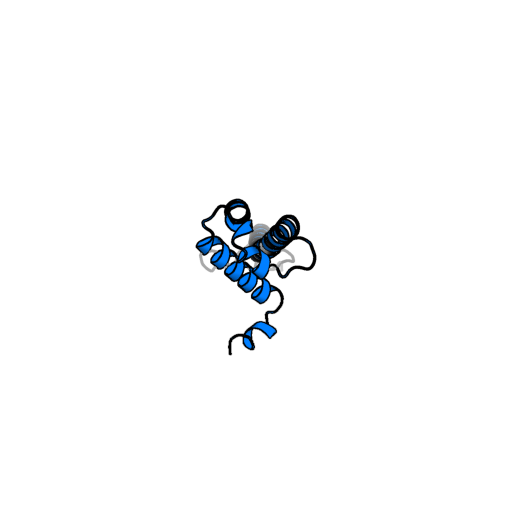6.279 22.167 1.00 96.19 98 ILE A O 1
ATOM 803 N N . GLU A 1 99 ? -8.686 7.459 23.894 1.00 95.88 99 GLU A N 1
ATOM 804 C CA . GLU A 1 99 ? -7.927 8.673 23.580 1.00 95.88 99 GLU A CA 1
ATOM 805 C C . GLU A 1 99 ? -6.412 8.421 23.627 1.00 95.88 99 GLU A C 1
ATOM 807 O O . GLU A 1 99 ? -5.699 8.833 22.717 1.00 95.88 99 GLU A O 1
ATOM 812 N N . GLU A 1 100 ? -5.934 7.657 24.615 1.00 95.75 100 GLU A N 1
ATOM 813 C CA . GLU A 1 100 ? -4.536 7.213 24.720 1.00 95.75 100 GLU A CA 1
ATOM 814 C C . GLU A 1 100 ? -4.126 6.267 23.577 1.00 95.75 100 GLU A C 1
ATOM 816 O O . GLU A 1 100 ? -3.038 6.403 23.025 1.00 95.75 100 GLU A O 1
ATOM 821 N N . LEU A 1 101 ? -4.991 5.323 23.183 1.00 95.69 101 LEU A N 1
ATOM 822 C CA . LEU A 1 101 ? -4.703 4.376 22.098 1.00 95.69 101 LEU A CA 1
ATOM 823 C C . LEU A 1 101 ? -4.537 5.072 20.738 1.00 95.69 101 LEU A C 1
ATOM 825 O O . LEU A 1 101 ? -3.713 4.653 19.925 1.00 95.69 101 LEU A O 1
ATOM 829 N N . PHE A 1 102 ? -5.341 6.102 20.479 1.00 93.94 102 PHE A N 1
ATOM 830 C CA . PHE A 1 102 ? -5.327 6.839 19.213 1.00 93.94 102 PHE A CA 1
ATOM 831 C C . PHE A 1 102 ? -4.474 8.113 19.258 1.00 93.94 102 PHE A C 1
ATOM 833 O O . PHE A 1 102 ? -4.288 8.730 18.208 1.00 93.94 102 PHE A O 1
ATOM 840 N N . ASP A 1 103 ? -3.977 8.498 20.438 1.00 95.06 103 ASP A N 1
ATOM 841 C CA . ASP A 1 103 ? -3.291 9.770 20.711 1.00 95.06 103 ASP A CA 1
ATOM 842 C C . ASP A 1 103 ? -4.094 10.992 20.215 1.00 95.06 103 ASP A C 1
ATOM 844 O O . ASP A 1 103 ? -3.587 11.910 19.564 1.00 95.06 103 ASP A O 1
ATOM 848 N N . LYS A 1 104 ? -5.415 10.950 20.428 1.00 94.38 104 LYS A N 1
ATOM 849 C CA . LYS A 1 104 ? -6.394 11.898 19.871 1.00 94.38 104 LYS A CA 1
ATOM 850 C C . LYS A 1 104 ? -7.625 12.020 20.772 1.00 94.38 104 LYS A C 1
ATOM 852 O O . LYS A 1 104 ? -7.964 11.054 21.447 1.00 94.38 104 LYS A O 1
ATOM 857 N N . PRO A 1 105 ? -8.365 13.145 20.721 1.00 94.75 105 PRO A N 1
ATOM 858 C CA . PRO A 1 105 ? -9.687 13.245 21.343 1.00 94.75 105 PRO A CA 1
ATOM 859 C C . PRO A 1 105 ? -10.645 12.170 20.822 1.00 94.75 105 PRO A C 1
ATOM 861 O O . PRO A 1 105 ? -10.554 11.777 19.653 1.00 94.75 105 PRO A O 1
ATOM 864 N N . ILE A 1 106 ? -11.590 11.734 21.658 1.00 92.19 106 ILE A N 1
ATOM 865 C CA . ILE A 1 106 ? -12.470 10.598 21.352 1.00 92.19 106 ILE A CA 1
ATOM 866 C C . ILE A 1 106 ? -13.242 10.780 20.036 1.00 92.19 106 ILE A C 1
ATOM 868 O O . ILE A 1 106 ? -13.356 9.843 19.250 1.00 92.19 106 ILE A O 1
ATOM 872 N N . GLU A 1 107 ? -13.682 11.999 19.727 1.00 88.62 107 GLU A N 1
ATOM 873 C CA . GLU A 1 107 ? -14.410 12.317 18.496 1.00 88.62 107 GLU A CA 1
ATOM 874 C C . GLU A 1 107 ? -13.538 12.110 17.242 1.00 88.62 107 GLU A C 1
ATOM 876 O O . GLU A 1 107 ? -14.006 11.653 16.194 1.00 88.62 107 GLU A O 1
ATOM 881 N N . GLN A 1 108 ? -12.239 12.402 17.351 1.00 93.50 108 GLN A N 1
ATOM 882 C CA . GLN A 1 108 ? -11.275 12.169 16.276 1.00 93.50 108 GLN A CA 1
ATOM 883 C C . GLN A 1 108 ? -10.860 10.697 16.197 1.00 93.50 108 GLN A C 1
ATOM 885 O O . GLN A 1 108 ? -10.663 10.192 15.095 1.00 93.50 108 GLN A O 1
ATOM 890 N N . ALA A 1 109 ? -10.763 10.000 17.333 1.00 92.25 109 ALA A N 1
ATOM 891 C CA . ALA A 1 109 ? -10.452 8.571 17.382 1.00 92.25 109 ALA A CA 1
ATOM 892 C C . ALA A 1 109 ? -11.516 7.731 16.656 1.00 92.25 109 ALA A C 1
ATOM 894 O O . ALA A 1 109 ? -11.180 6.825 15.894 1.00 92.25 109 ALA A O 1
ATOM 895 N N . HIS A 1 110 ? -12.798 8.077 16.825 1.00 89.81 110 HIS A N 1
ATOM 896 C CA . HIS A 1 110 ? -13.915 7.455 16.102 1.00 89.81 110 HIS A CA 1
ATOM 897 C C . HIS A 1 110 ? -13.772 7.620 14.590 1.00 89.81 110 HIS A C 1
ATOM 899 O O . HIS A 1 110 ? -13.829 6.646 13.839 1.00 89.81 110 HIS A O 1
ATOM 905 N N . THR A 1 111 ? -13.539 8.861 14.158 1.00 91.69 111 THR A N 1
ATOM 906 C CA . THR A 1 111 ? -13.380 9.200 12.740 1.00 91.69 111 THR A CA 1
ATOM 907 C C . THR A 1 111 ? -12.179 8.473 12.132 1.00 91.69 111 THR A C 1
ATOM 909 O O . THR A 1 111 ? -12.284 7.901 11.048 1.00 91.69 111 THR A O 1
ATOM 912 N N . GLU A 1 112 ? -11.047 8.439 12.842 1.00 91.88 112 GLU A N 1
ATOM 913 C CA . GLU A 1 112 ? -9.842 7.732 12.400 1.00 91.88 112 GLU A CA 1
ATOM 914 C C . GLU A 1 112 ? -10.097 6.227 12.274 1.00 91.88 112 GLU A C 1
ATOM 916 O O . GLU A 1 112 ? -9.745 5.625 11.260 1.00 91.88 112 GLU A O 1
ATOM 921 N N . TYR A 1 113 ? -10.767 5.618 13.255 1.00 92.25 113 TYR A N 1
ATOM 922 C CA . TYR A 1 113 ? -11.110 4.200 13.209 1.00 92.25 113 TYR A CA 1
ATOM 923 C C . TYR A 1 113 ? -11.997 3.851 12.005 1.00 92.25 113 TYR A C 1
ATOM 925 O O . TYR A 1 113 ? -11.713 2.885 11.289 1.00 92.25 113 TYR A O 1
ATOM 933 N N . ASP A 1 114 ? -13.032 4.654 11.742 1.00 90.94 114 ASP A N 1
ATOM 934 C CA . ASP A 1 114 ? -13.915 4.473 10.586 1.00 90.94 114 ASP A CA 1
ATOM 935 C C . ASP A 1 114 ? -13.154 4.637 9.261 1.00 90.94 114 ASP A C 1
ATOM 937 O O . ASP A 1 114 ? -13.316 3.828 8.342 1.00 90.94 114 ASP A O 1
ATOM 941 N N . HIS A 1 115 ? -12.261 5.626 9.172 1.00 90.62 115 HIS A N 1
ATOM 942 C CA . HIS A 1 115 ? -11.405 5.823 8.003 1.00 90.62 115 HIS A CA 1
ATOM 943 C C . HIS A 1 115 ? -10.471 4.631 7.771 1.00 90.62 115 HIS A C 1
ATOM 945 O O . HIS A 1 115 ? -10.356 4.148 6.644 1.00 90.62 115 HIS A O 1
ATOM 951 N N . MET A 1 116 ? -9.819 4.122 8.818 1.00 90.75 116 MET A N 1
ATOM 952 C CA . MET A 1 116 ? -8.942 2.954 8.722 1.00 90.75 116 MET A CA 1
ATOM 953 C C . MET A 1 116 ? -9.706 1.695 8.300 1.00 90.75 116 MET A C 1
ATOM 955 O O . MET A 1 116 ? -9.222 0.927 7.463 1.00 90.75 116 MET A O 1
ATOM 959 N N . LEU A 1 117 ? -10.911 1.490 8.840 1.00 89.25 117 LEU A N 1
ATOM 960 C CA . LEU A 1 117 ? -11.788 0.395 8.431 1.00 89.25 117 LEU A CA 1
ATOM 961 C C . LEU A 1 117 ? -12.172 0.498 6.957 1.00 89.25 117 LEU A C 1
ATOM 963 O O . LEU A 1 117 ? -12.088 -0.501 6.243 1.00 89.25 117 LEU A O 1
ATOM 967 N N . ASP A 1 118 ? -12.558 1.685 6.489 1.00 88.19 118 ASP A N 1
ATOM 968 C CA . ASP A 1 118 ? -12.903 1.909 5.087 1.00 88.19 118 ASP A CA 1
ATOM 969 C C . ASP A 1 118 ? -11.697 1.671 4.166 1.00 88.19 118 ASP A C 1
ATOM 971 O O . ASP A 1 118 ? -11.816 0.913 3.199 1.00 88.19 118 ASP A O 1
ATOM 975 N N . ARG A 1 119 ? -10.509 2.207 4.497 1.00 88.56 119 ARG A N 1
ATOM 976 C CA . ARG A 1 119 ? -9.270 1.938 3.740 1.00 88.56 119 ARG A CA 1
ATOM 977 C C . ARG A 1 119 ? -9.007 0.437 3.648 1.00 88.56 119 ARG A C 1
ATOM 979 O O . ARG A 1 119 ? -8.901 -0.100 2.545 1.00 88.56 119 ARG A O 1
ATOM 986 N N . ARG A 1 120 ? -8.999 -0.272 4.782 1.00 88.50 120 ARG A N 1
ATOM 987 C CA . ARG A 1 120 ? -8.781 -1.727 4.816 1.00 88.50 120 ARG A CA 1
ATOM 988 C C . ARG A 1 120 ? -9.844 -2.485 4.025 1.00 88.50 120 ARG A C 1
ATOM 990 O O . ARG A 1 120 ? -9.516 -3.432 3.314 1.00 88.50 120 ARG A O 1
ATOM 997 N N . ASN A 1 121 ? -11.113 -2.102 4.125 1.00 87.00 121 ASN A N 1
ATOM 998 C CA . ASN A 1 121 ? -12.188 -2.784 3.410 1.00 87.00 121 ASN A CA 1
ATOM 999 C C . ASN A 1 121 ? -12.114 -2.560 1.900 1.00 87.00 121 ASN A C 1
ATOM 1001 O O . ASN A 1 121 ? -12.349 -3.502 1.150 1.00 87.00 121 ASN A O 1
ATOM 1005 N N . ARG A 1 122 ? -11.702 -1.379 1.431 1.00 85.50 122 ARG A N 1
ATOM 1006 C CA . ARG A 1 122 ? -11.421 -1.160 0.003 1.00 85.50 122 ARG A CA 1
ATOM 1007 C C . ARG A 1 122 ? -10.269 -2.032 -0.502 1.00 85.50 122 ARG A C 1
ATOM 1009 O O . ARG A 1 122 ? -10.304 -2.454 -1.654 1.00 85.50 122 ARG A O 1
ATOM 1016 N N . LEU A 1 123 ? -9.278 -2.319 0.347 1.00 85.69 123 LEU A N 1
ATOM 1017 C CA . LEU A 1 123 ? -8.153 -3.196 0.007 1.00 85.69 123 LEU A CA 1
ATOM 1018 C C . LEU A 1 123 ? -8.547 -4.676 -0.039 1.00 85.69 123 LEU A C 1
ATOM 1020 O O . LEU A 1 123 ? -8.170 -5.379 -0.972 1.00 85.69 123 LEU A O 1
ATOM 1024 N N . VAL A 1 124 ? -9.298 -5.154 0.956 1.00 82.00 124 VAL A N 1
ATOM 1025 C CA . VAL A 1 124 ? -9.598 -6.589 1.121 1.00 82.00 124 VAL A CA 1
ATOM 1026 C C . VAL A 1 124 ? -10.908 -7.006 0.443 1.00 82.00 124 VAL A C 1
ATOM 1028 O O . VAL A 1 124 ? -11.059 -8.157 0.037 1.00 82.00 124 VAL A O 1
ATOM 1031 N N . HIS A 1 125 ? -11.846 -6.076 0.273 1.00 83.00 125 HIS A N 1
ATOM 1032 C CA . HIS A 1 125 ? -13.166 -6.302 -0.323 1.00 83.00 125 HIS A CA 1
ATOM 1033 C C . HIS A 1 125 ? -13.455 -5.329 -1.487 1.00 83.00 125 HIS A C 1
ATOM 1035 O O . HIS A 1 125 ? -14.499 -4.670 -1.505 1.00 83.00 125 HIS A O 1
ATOM 1041 N N . PRO A 1 126 ? -12.571 -5.237 -2.503 1.00 74.81 126 PRO A N 1
ATOM 1042 C CA . PRO A 1 126 ? -12.673 -4.233 -3.569 1.00 74.81 126 PRO A CA 1
ATOM 1043 C C . PRO A 1 126 ? -13.945 -4.351 -4.429 1.00 74.81 126 PRO A C 1
ATOM 1045 O O . PRO A 1 126 ? -14.359 -3.379 -5.064 1.00 74.81 126 PRO A O 1
ATOM 1048 N N . PHE A 1 127 ? -14.573 -5.528 -4.461 1.00 73.12 127 PHE A N 1
ATOM 1049 C CA . PHE A 1 127 ? -15.787 -5.786 -5.239 1.00 73.12 127 PHE A CA 1
ATOM 1050 C C . PHE A 1 127 ? -17.069 -5.640 -4.406 1.00 73.12 127 PHE A C 1
ATOM 1052 O O . PHE A 1 127 ? -18.063 -5.143 -4.921 1.00 73.12 127 PHE A O 1
ATOM 1059 N N . SER A 1 128 ? -17.024 -5.984 -3.115 1.00 63.50 128 SER A N 1
ATOM 1060 C CA . SER A 1 128 ? -18.175 -5.953 -2.197 1.00 63.50 128 SER A CA 1
ATOM 1061 C C . SER A 1 128 ? -18.522 -4.537 -1.718 1.00 63.50 128 SER A C 1
ATOM 1063 O O . SER A 1 128 ? -19.677 -4.236 -1.442 1.00 63.50 128 SER A O 1
ATOM 1065 N N . MET A 1 129 ? -17.538 -3.632 -1.656 1.00 60.19 129 MET A N 1
ATOM 1066 C CA . MET A 1 129 ? -17.735 -2.263 -1.149 1.00 60.19 129 MET A CA 1
ATOM 1067 C C . MET A 1 129 ? -18.569 -1.356 -2.073 1.00 60.19 129 MET A C 1
ATOM 1069 O O . MET A 1 129 ? -18.996 -0.2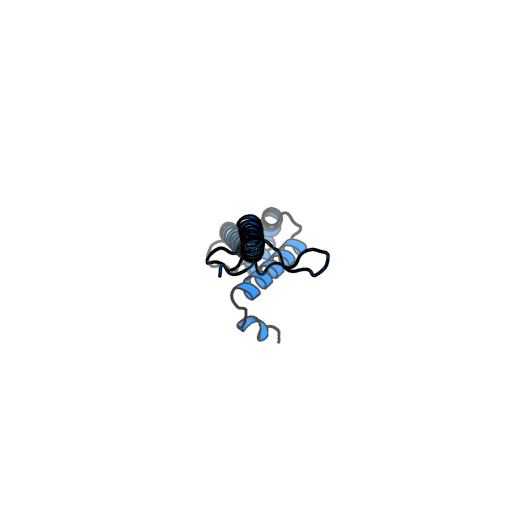87 -1.642 1.00 60.19 129 MET A O 1
ATOM 1073 N N . ARG A 1 130 ? -18.820 -1.743 -3.336 1.00 56.06 130 ARG A N 1
ATOM 1074 C CA . ARG A 1 130 ? -19.721 -0.983 -4.231 1.00 56.06 130 ARG A CA 1
ATOM 1075 C C . ARG A 1 130 ? -21.184 -1.095 -3.812 1.00 56.06 130 ARG A C 1
ATOM 1077 O O . ARG A 1 130 ? -21.943 -0.164 -4.047 1.00 56.06 130 ARG A O 1
ATOM 1084 N N . GLU A 1 131 ? -21.551 -2.208 -3.188 1.00 53.44 131 GLU A N 1
ATOM 1085 C CA . GLU A 1 131 ? -22.928 -2.529 -2.801 1.00 53.44 131 GLU A CA 1
ATOM 1086 C C . GLU A 1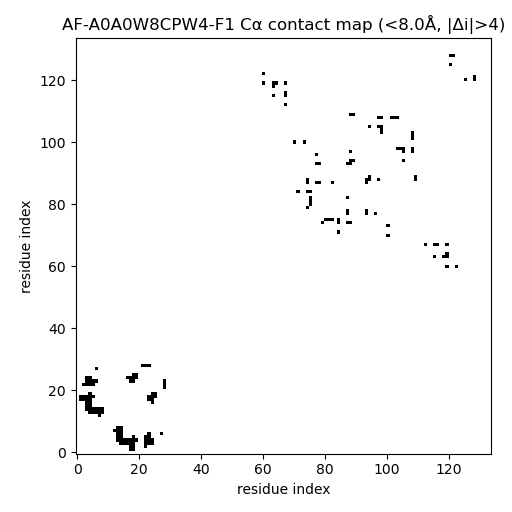 131 ? -23.281 -2.014 -1.397 1.00 53.44 131 GLU A C 1
ATOM 1088 O O . GLU A 1 131 ? -24.440 -2.016 -1.019 1.00 53.44 131 GLU A O 1
ATOM 1093 N N . TRP A 1 132 ? -22.296 -1.549 -0.619 1.00 54.84 132 TRP A N 1
ATOM 1094 C CA . TRP A 1 132 ? -22.492 -1.071 0.760 1.00 54.84 132 TRP A CA 1
ATOM 1095 C C . TRP A 1 132 ? -22.748 0.444 0.853 1.00 54.84 132 TRP A C 1
ATOM 1097 O O . TRP A 1 132 ? -22.888 0.977 1.949 1.00 54.84 132 TRP A O 1
ATOM 1107 N N . LYS A 1 133 ? -22.769 1.152 -0.285 1.00 47.97 133 LYS A N 1
ATOM 1108 C CA . LYS A 1 133 ? -23.044 2.600 -0.380 1.00 47.97 133 LYS A CA 1
ATOM 1109 C C . LYS A 1 133 ? -24.503 2.934 -0.741 1.00 47.97 133 LYS A C 1
ATOM 1111 O O . LYS A 1 133 ? -24.765 4.042 -1.207 1.00 47.97 133 LYS A O 1
ATOM 1116 N N . THR A 1 134 ? -25.422 1.992 -0.566 1.00 41.22 134 THR A N 1
ATOM 1117 C CA . THR A 1 134 ? -26.879 2.224 -0.603 1.00 41.22 134 THR A CA 1
ATOM 1118 C C . THR A 1 134 ? -27.409 2.439 0.799 1.00 41.22 134 THR A C 1
ATOM 1120 O O . THR A 1 134 ? -28.216 3.373 0.972 1.00 41.22 134 THR A O 1
#

Secondary structure (DSSP, 8-state):
-PPBP--B-TTSPBP-SBP-TT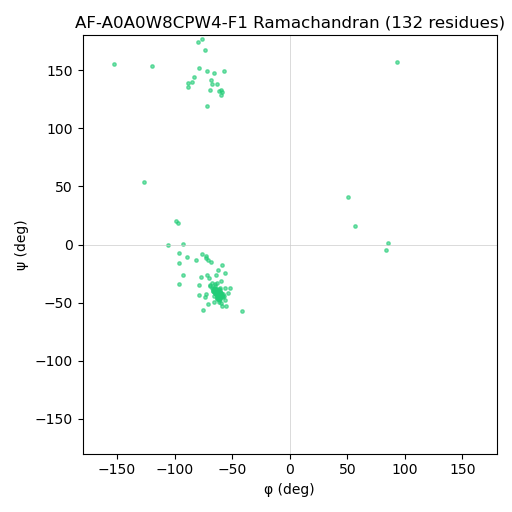SS-HHHHHHHHHHHHHHHHHHHHHHHHHHHHHHHHHHHHHHHHHHHHHHHHHHHHHH-TTS-HHHHHS-GGGHHHHHHHHTS-HHHHHHHHHHHHHHHHHHH-TTGGGGGG-

Radius of gyration: 31.63 Å; Cα contacts (8 Å, |Δi|>4): 95; chains: 1; bounding box: 64×25×82 Å

Organism: Phytophthora nicotianae (NCBI:txid4792)

Foldseek 3Di:
DFQFAQDADPVRDGHRDGDDPVSHDPVVVVVVVVVVVVVVVVVVVVVVVVVVVVVVVVVVLVVLVVLLVVLVVQLCVQPNPPDDSVCSLPDPVCQVVLCVSQVHHSVVSVVVNVVSVVSNCCVPPVPCVVVVPD

pLDDT: mean 88.67, std 10.12, range [41.22, 96.94]

Sequence (134 aa):
MPSLCRATTRNDTTCSNSALKSGYCHYHDKDEKVKMYKKELSKMHERVRRYIDISNDMFEKLKDIQQLDYIKAELIKIGGQGKPYRSIIDAPCFKQKIEELFDKPIEQAHTEYDHMLDRRNRLVHPFSMREWKT